Protein AF-A0A8T4VM11-F1 (afdb_monomer_lite)

Structure (mmCIF, N/CA/C/O backbone):
data_AF-A0A8T4VM11-F1
#
_entry.id   AF-A0A8T4VM11-F1
#
loop_
_atom_site.group_PDB
_atom_site.id
_atom_site.type_symbol
_atom_site.label_atom_id
_atom_site.label_alt_id
_atom_site.label_comp_id
_atom_site.label_asym_id
_atom_site.label_entity_id
_atom_site.label_seq_id
_atom_site.pdbx_PDB_ins_code
_atom_site.Cartn_x
_atom_site.Cartn_y
_atom_site.Cartn_z
_atom_site.occupancy
_atom_site.B_iso_or_equiv
_atom_site.auth_seq_id
_atom_site.auth_comp_id
_atom_site.auth_asym_id
_atom_site.auth_atom_id
_atom_site.pdbx_PDB_model_num
ATOM 1 N N . MET A 1 1 ? -23.088 -9.041 -19.560 1.00 47.59 1 MET A N 1
ATOM 2 C CA . MET A 1 1 ? -22.965 -8.193 -18.353 1.00 47.59 1 MET A CA 1
ATOM 3 C C . MET A 1 1 ? -21.617 -7.483 -18.425 1.00 47.59 1 MET A C 1
ATOM 5 O O . MET A 1 1 ? -20.595 -8.143 -18.302 1.00 47.59 1 MET A O 1
ATOM 9 N N . VAL A 1 2 ? -21.579 -6.188 -18.754 1.00 49.75 2 VAL A N 1
ATOM 10 C CA . VAL A 1 2 ? -20.308 -5.445 -18.836 1.00 49.75 2 VAL A CA 1
ATOM 11 C C . VAL A 1 2 ? -19.877 -5.114 -17.410 1.00 49.75 2 VAL A C 1
ATOM 13 O O . VAL A 1 2 ? -20.492 -4.276 -16.752 1.00 49.75 2 VAL A O 1
ATOM 16 N N . ILE A 1 3 ? -18.860 -5.810 -16.905 1.00 57.31 3 ILE A N 1
ATOM 17 C CA . ILE A 1 3 ? -18.290 -5.550 -15.582 1.00 57.31 3 ILE A CA 1
ATOM 18 C C . ILE A 1 3 ? -17.554 -4.211 -15.682 1.00 57.31 3 ILE A C 1
ATOM 20 O O . ILE A 1 3 ? -16.433 -4.147 -16.184 1.00 57.31 3 ILE A O 1
ATOM 24 N N . LYS A 1 4 ? -18.194 -3.112 -15.265 1.00 61.34 4 LYS A N 1
ATOM 25 C CA . LYS A 1 4 ? -17.508 -1.818 -15.174 1.00 61.34 4 LYS A CA 1
ATOM 26 C C . LYS A 1 4 ? -16.362 -1.971 -14.166 1.00 61.34 4 LYS A C 1
ATOM 28 O O . LYS A 1 4 ? -16.631 -2.397 -13.039 1.00 61.34 4 LYS A O 1
ATOM 33 N N . PRO A 1 5 ? -15.106 -1.648 -14.522 1.00 63.31 5 PRO A N 1
ATOM 34 C CA . PRO A 1 5 ? -14.013 -1.711 -13.566 1.00 63.31 5 PRO A CA 1
ATOM 35 C C . PRO A 1 5 ? -14.342 -0.767 -12.408 1.00 63.31 5 PRO A C 1
ATOM 37 O O . PRO A 1 5 ? -14.485 0.442 -12.593 1.00 63.31 5 PRO A O 1
ATOM 40 N N . LYS A 1 6 ? -14.533 -1.330 -11.210 1.00 74.31 6 LYS A N 1
ATOM 41 C CA . LYS A 1 6 ? -14.783 -0.543 -10.003 1.00 74.31 6 LYS A CA 1
ATOM 42 C C . LYS A 1 6 ? -13.537 0.309 -9.776 1.00 74.31 6 LYS A C 1
ATOM 44 O O . LYS A 1 6 ? -12.448 -0.238 -9.604 1.00 74.31 6 LYS A O 1
ATOM 49 N N . LYS A 1 7 ? -13.681 1.636 -9.849 1.00 81.56 7 LYS A N 1
ATOM 50 C CA . LYS A 1 7 ? -12.565 2.560 -9.630 1.00 81.56 7 LYS A CA 1
ATOM 51 C C . LYS A 1 7 ? -11.997 2.283 -8.241 1.00 81.56 7 LYS A C 1
ATOM 53 O O . LYS A 1 7 ? -12.725 2.348 -7.253 1.00 81.56 7 LYS A O 1
ATOM 58 N N . LEU A 1 8 ? -10.721 1.915 -8.189 1.00 85.75 8 LEU A N 1
ATOM 59 C CA . LEU A 1 8 ? -10.045 1.667 -6.925 1.00 85.75 8 LEU A CA 1
ATOM 60 C C . LEU A 1 8 ? -9.911 2.993 -6.155 1.00 85.75 8 LEU A C 1
ATOM 62 O O . LEU A 1 8 ? -9.662 4.032 -6.779 1.00 85.75 8 LEU A O 1
ATOM 66 N N . PRO A 1 9 ? -10.088 2.987 -4.823 1.00 90.12 9 PRO A N 1
ATOM 67 C CA . PRO A 1 9 ? -9.899 4.181 -4.016 1.00 90.12 9 PRO A CA 1
ATOM 68 C C . PRO A 1 9 ? -8.441 4.636 -4.061 1.00 90.12 9 PRO A C 1
ATOM 70 O O . PRO A 1 9 ? -7.517 3.825 -4.156 1.00 90.12 9 PRO A O 1
ATOM 73 N N . VAL A 1 10 ? -8.249 5.951 -3.991 1.00 91.69 10 VAL A N 1
ATOM 74 C CA . VAL A 1 10 ? -6.931 6.586 -4.005 1.00 91.69 10 VAL A CA 1
ATOM 75 C C . VAL A 1 10 ? -6.732 7.331 -2.693 1.00 91.69 10 VAL A C 1
ATOM 77 O O . VAL A 1 10 ? -7.583 8.119 -2.293 1.00 91.69 10 VAL A O 1
ATOM 80 N N . PHE A 1 11 ? -5.600 7.103 -2.033 1.00 93.25 11 PHE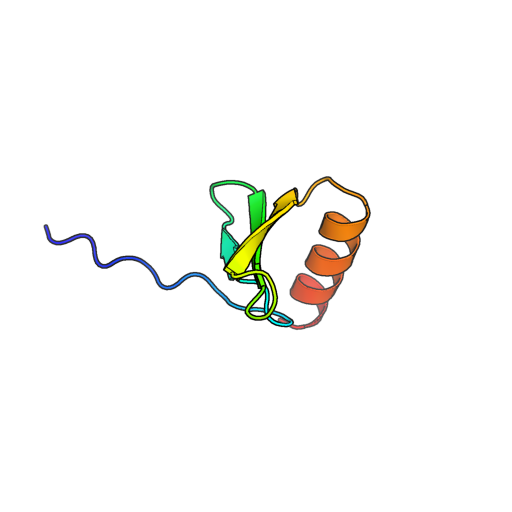 A N 1
ATOM 81 C CA . PHE A 1 11 ? -5.239 7.738 -0.771 1.00 93.25 11 PHE A CA 1
ATOM 82 C C . PHE A 1 11 ? -3.748 8.061 -0.746 1.00 93.25 11 PHE A C 1
ATOM 84 O O . PHE A 1 11 ? -2.917 7.199 -1.019 1.00 93.25 11 PHE A O 1
ATOM 91 N N . MET A 1 12 ? -3.390 9.309 -0.430 1.00 89.31 12 MET A N 1
ATOM 92 C CA . MET A 1 12 ? -1.992 9.778 -0.390 1.00 89.31 12 MET A CA 1
ATOM 93 C C . MET A 1 12 ? -1.187 9.480 -1.677 1.00 89.31 12 MET A C 1
ATOM 95 O O . MET A 1 12 ? 0.021 9.234 -1.635 1.00 89.31 12 MET A O 1
ATOM 99 N N . GLY A 1 13 ? -1.859 9.469 -2.832 1.00 88.94 13 GLY A N 1
ATOM 100 C CA . GLY A 1 13 ? -1.252 9.121 -4.121 1.00 88.94 13 GLY A CA 1
ATOM 101 C C . GLY A 1 13 ? -1.017 7.620 -4.337 1.00 88.94 13 GLY A C 1
ATOM 102 O O . GLY A 1 13 ? -0.370 7.250 -5.313 1.00 88.94 13 GLY A O 1
ATOM 103 N N . TYR A 1 14 ? -1.532 6.761 -3.455 1.00 93.75 14 TYR A N 1
ATOM 104 C CA . TYR A 1 14 ? -1.596 5.314 -3.639 1.00 93.75 14 TYR A CA 1
ATOM 105 C C . TYR A 1 14 ? -2.997 4.905 -4.068 1.00 93.75 14 TYR A C 1
ATOM 107 O O . TYR A 1 14 ? -3.982 5.358 -3.499 1.00 93.75 14 TYR A O 1
ATOM 115 N N . THR A 1 15 ? -3.086 3.997 -5.025 1.00 94.56 15 THR A N 1
ATOM 116 C CA . THR A 1 15 ? -4.309 3.254 -5.322 1.00 94.56 15 THR A CA 1
ATOM 117 C C . THR A 1 15 ? -4.381 2.049 -4.390 1.00 94.56 15 THR A C 1
ATOM 119 O O . THR A 1 15 ? -3.390 1.333 -4.245 1.00 94.56 15 THR A O 1
ATOM 122 N N . LEU A 1 16 ? -5.524 1.829 -3.748 1.00 94.00 16 LEU A N 1
ATOM 123 C CA . LEU A 1 16 ? -5.739 0.729 -2.811 1.00 94.00 16 LEU A CA 1
ATOM 124 C C . LEU A 1 16 ? -6.410 -0.432 -3.545 1.00 94.00 16 LEU A C 1
ATOM 126 O O . LEU A 1 16 ? -7.583 -0.333 -3.910 1.00 94.00 16 LEU A O 1
ATOM 130 N N . ASP A 1 17 ? -5.694 -1.541 -3.738 1.00 92.50 17 ASP A N 1
ATOM 131 C CA . ASP A 1 17 ? -6.292 -2.786 -4.224 1.00 92.50 17 ASP A CA 1
ATOM 132 C C . ASP A 1 17 ? -6.532 -3.740 -3.049 1.00 92.50 17 ASP A C 1
ATOM 134 O O . ASP A 1 17 ? -5.670 -4.527 -2.659 1.00 92.50 17 ASP A O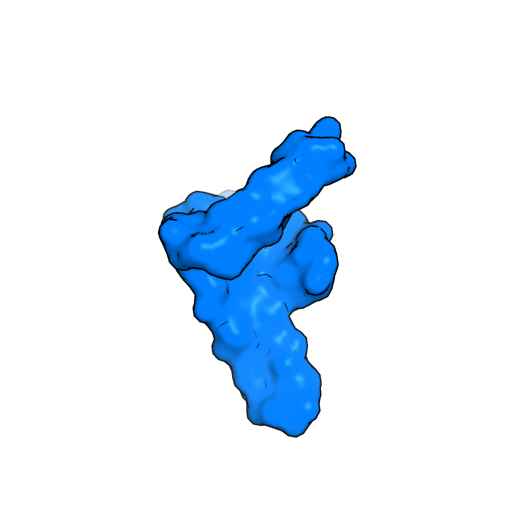 1
ATOM 138 N N . PHE A 1 18 ? -7.733 -3.668 -2.473 1.00 90.38 18 PHE A N 1
ATOM 139 C CA . PHE A 1 18 ? -8.136 -4.522 -1.352 1.00 90.38 18 PHE A CA 1
ATOM 140 C C . PHE A 1 18 ? -8.187 -6.013 -1.703 1.00 90.38 18 PHE A C 1
ATOM 142 O O . PHE A 1 18 ? -8.096 -6.839 -0.798 1.00 90.38 18 PHE A O 1
ATOM 149 N N . ARG A 1 19 ? -8.312 -6.375 -2.989 1.00 91.38 19 ARG A N 1
ATOM 150 C CA . ARG A 1 19 ? -8.338 -7.787 -3.411 1.00 91.38 19 ARG A CA 1
ATOM 151 C C . ARG A 1 19 ? -6.959 -8.414 -3.276 1.00 91.38 19 ARG A C 1
ATOM 153 O O . ARG A 1 19 ? -6.845 -9.561 -2.867 1.00 91.38 19 ARG A O 1
ATOM 160 N N . LEU A 1 20 ? -5.931 -7.639 -3.615 1.00 92.94 20 LEU A N 1
ATOM 161 C CA . LEU A 1 20 ? -4.535 -8.067 -3.565 1.00 92.94 20 LEU A CA 1
ATOM 162 C C . LEU A 1 20 ? -3.844 -7.667 -2.258 1.00 92.94 20 LEU A C 1
ATOM 164 O O . LEU A 1 20 ? -2.750 -8.141 -1.984 1.00 92.94 20 LEU A O 1
ATOM 168 N N . LYS A 1 21 ? -4.503 -6.846 -1.430 1.00 95.56 21 LYS A N 1
ATOM 169 C CA . LYS A 1 21 ? -3.957 -6.265 -0.196 1.00 95.56 21 LYS A CA 1
ATOM 170 C C . LYS A 1 21 ? -2.682 -5.458 -0.466 1.00 95.56 21 LYS A C 1
ATOM 172 O O . LYS A 1 21 ? -1.684 -5.575 0.245 1.00 95.56 21 LYS A O 1
ATOM 177 N N . GLU A 1 22 ? -2.728 -4.617 -1.498 1.00 96.75 22 GLU A N 1
ATOM 178 C CA . GLU A 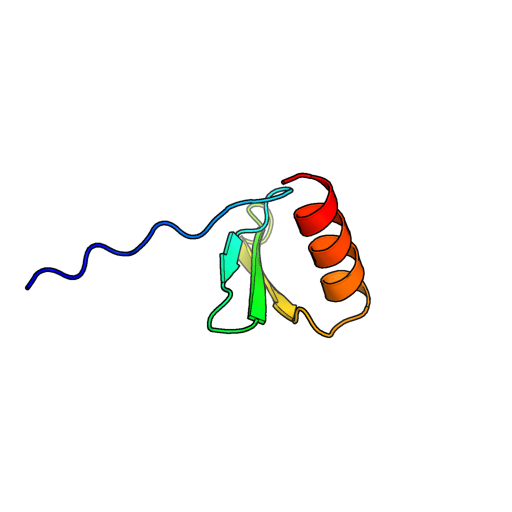1 22 ? -1.583 -3.822 -1.947 1.00 96.75 22 GLU A CA 1
ATOM 179 C C . GLU A 1 22 ? -1.935 -2.350 -2.155 1.00 96.75 22 GLU A C 1
ATOM 181 O O . GLU A 1 22 ? -2.987 -1.997 -2.697 1.00 96.75 22 GLU A O 1
ATOM 186 N N . PHE A 1 23 ? -0.998 -1.479 -1.789 1.00 95.88 23 PHE A N 1
ATOM 187 C CA . PHE A 1 23 ? -0.957 -0.105 -2.266 1.00 95.88 23 PHE A CA 1
ATOM 188 C C . PHE A 1 23 ? -0.138 -0.049 -3.550 1.00 95.88 23 PHE A C 1
ATOM 190 O O . PHE A 1 23 ? 0.980 -0.564 -3.597 1.00 95.88 23 PHE A O 1
ATOM 197 N N . ARG A 1 24 ? -0.671 0.623 -4.569 1.00 94.88 24 ARG A N 1
ATOM 198 C CA . ARG A 1 24 ? -0.024 0.803 -5.873 1.00 94.88 24 ARG A CA 1
ATOM 199 C C . ARG A 1 24 ? 0.215 2.274 -6.127 1.00 94.88 24 ARG A C 1
ATOM 201 O O . ARG A 1 24 ? -0.735 3.056 -6.127 1.00 94.88 24 ARG A O 1
ATOM 208 N N . LYS A 1 25 ? 1.462 2.663 -6.362 1.00 93.19 25 LYS A N 1
ATOM 209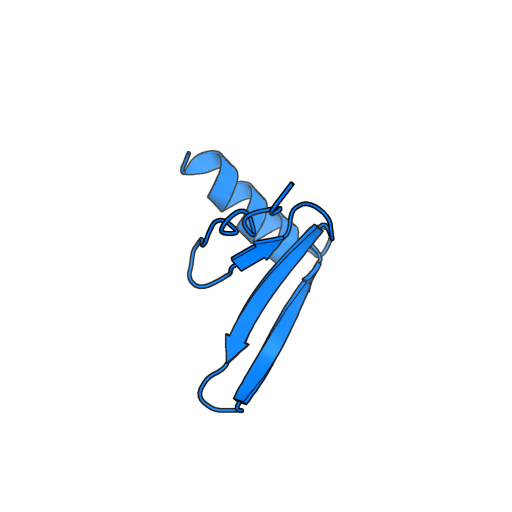 C CA . LYS A 1 25 ? 1.806 4.045 -6.703 1.00 93.19 25 LYS A CA 1
ATOM 210 C C . LYS A 1 25 ? 2.603 4.085 -7.985 1.00 93.19 25 LYS A C 1
ATOM 212 O O . LYS A 1 25 ? 3.627 3.424 -8.105 1.00 93.19 25 LYS A O 1
ATOM 217 N N . PHE A 1 26 ? 2.136 4.884 -8.934 1.00 89.31 26 PHE A N 1
ATOM 218 C CA . PHE A 1 26 ? 2.894 5.140 -10.145 1.00 89.31 26 PHE A CA 1
ATOM 219 C C . PHE A 1 26 ? 3.974 6.185 -9.861 1.00 89.31 26 PHE A C 1
ATOM 221 O O . PHE A 1 26 ? 3.688 7.286 -9.382 1.00 89.31 26 PHE A O 1
ATOM 228 N N . ASN A 1 27 ? 5.219 5.831 -10.144 1.00 87.12 27 ASN A N 1
ATOM 229 C CA . ASN A 1 27 ? 6.365 6.710 -10.055 1.00 87.12 27 ASN A CA 1
ATOM 230 C C . ASN A 1 27 ? 6.649 7.296 -11.443 1.00 87.12 27 ASN A C 1
ATOM 232 O O . ASN A 1 27 ? 7.251 6.650 -12.297 1.00 87.12 27 ASN A O 1
ATOM 236 N N . LEU A 1 28 ? 6.216 8.539 -11.665 1.00 85.44 28 LEU A N 1
ATOM 237 C CA . LEU A 1 28 ? 6.375 9.242 -12.945 1.00 85.44 28 LEU A CA 1
ATOM 238 C C . LEU A 1 28 ? 7.842 9.415 -13.356 1.00 85.44 28 LEU A C 1
ATOM 240 O O . LEU A 1 28 ? 8.152 9.326 -14.541 1.00 85.44 28 LEU A O 1
ATOM 244 N N . LYS A 1 29 ? 8.741 9.638 -12.386 1.00 88.00 29 LYS A N 1
ATOM 245 C CA . LYS A 1 29 ? 10.162 9.905 -12.648 1.00 88.00 29 LYS A CA 1
ATOM 246 C C . LYS A 1 29 ? 10.858 8.686 -13.246 1.00 88.00 29 LYS A C 1
ATOM 248 O O . LYS A 1 29 ? 11.622 8.824 -14.193 1.00 88.00 29 LYS A O 1
ATOM 253 N N . TYR A 1 30 ? 10.577 7.508 -12.698 1.00 90.56 30 TYR A N 1
ATOM 254 C CA . TYR A 1 30 ? 11.196 6.255 -13.137 1.00 90.56 30 TYR A CA 1
ATOM 255 C C . TYR A 1 30 ? 10.293 5.432 -14.064 1.00 90.56 30 TYR A C 1
ATOM 257 O O . TYR A 1 30 ? 10.706 4.378 -14.532 1.00 90.56 30 TYR A O 1
ATOM 265 N N . ARG A 1 31 ? 9.073 5.912 -14.350 1.00 91.12 31 ARG A N 1
ATOM 266 C CA . ARG A 1 31 ? 8.030 5.200 -15.111 1.00 91.12 31 ARG A CA 1
ATOM 267 C C . ARG A 1 31 ? 7.758 3.786 -14.576 1.00 91.12 31 ARG A C 1
ATOM 269 O O . ARG A 1 31 ? 7.487 2.869 -15.345 1.00 91.12 31 ARG A O 1
ATOM 276 N N . THR A 1 32 ? 7.815 3.611 -13.258 1.00 93.44 32 THR A N 1
ATOM 277 C CA . THR A 1 32 ? 7.609 2.319 -12.584 1.00 93.44 32 THR A CA 1
ATOM 278 C C . THR A 1 32 ? 6.383 2.341 -11.678 1.00 93.44 32 THR A C 1
ATOM 280 O O . THR A 1 32 ? 5.890 3.402 -11.296 1.00 93.44 32 THR A O 1
ATOM 283 N N . ILE A 1 33 ? 5.867 1.161 -11.328 1.00 91.75 33 ILE A N 1
ATOM 284 C CA . ILE A 1 33 ? 4.827 1.013 -10.305 1.00 91.75 33 ILE A CA 1
ATOM 285 C C . ILE A 1 33 ? 5.479 0.452 -9.047 1.00 91.75 33 ILE A C 1
ATOM 287 O O . ILE A 1 33 ? 6.111 -0.600 -9.080 1.00 91.75 33 ILE A O 1
ATOM 291 N N . GLU A 1 34 ? 5.304 1.157 -7.937 1.00 92.31 34 GLU A N 1
ATOM 292 C CA . GLU A 1 34 ? 5.664 0.680 -6.609 1.00 92.31 34 GLU A CA 1
ATOM 293 C C . GLU A 1 34 ? 4.473 -0.054 -5.992 1.00 92.31 34 GLU A C 1
ATOM 295 O O . GLU A 1 34 ? 3.362 0.486 -5.927 1.00 92.31 34 GLU A O 1
ATOM 300 N N . PHE A 1 35 ? 4.728 -1.268 -5.510 1.00 95.06 35 PHE A N 1
ATOM 301 C CA . PHE A 1 35 ? 3.763 -2.103 -4.803 1.00 95.06 35 PHE A CA 1
ATOM 302 C C . PHE A 1 35 ? 4.168 -2.194 -3.333 1.00 95.06 35 PHE A C 1
ATOM 304 O O . PHE A 1 35 ? 5.313 -2.512 -3.013 1.00 95.06 35 PHE A O 1
ATOM 311 N N . ILE A 1 36 ? 3.240 -1.896 -2.427 1.00 95.62 36 ILE A N 1
ATOM 312 C CA . ILE A 1 36 ? 3.459 -2.012 -0.983 1.00 95.62 36 ILE A CA 1
ATOM 313 C C . ILE A 1 36 ? 2.380 -2.928 -0.425 1.00 95.62 36 ILE A C 1
ATOM 315 O O . ILE A 1 36 ? 1.206 -2.562 -0.396 1.00 95.62 36 ILE A O 1
ATOM 319 N N . ASN A 1 37 ? 2.785 -4.101 0.055 1.00 96.94 37 ASN A N 1
ATOM 320 C CA . ASN A 1 37 ? 1.886 -5.027 0.734 1.00 96.94 37 ASN A CA 1
ATOM 321 C C . ASN A 1 37 ? 1.324 -4.369 2.008 1.00 96.94 37 ASN A C 1
ATOM 323 O O . ASN A 1 37 ? 2.072 -3.754 2.778 1.00 96.94 37 ASN A O 1
ATOM 327 N N . PHE A 1 38 ? 0.019 -4.495 2.240 1.00 96.56 38 PHE A N 1
ATOM 328 C CA . PHE A 1 38 ? -0.670 -3.984 3.427 1.00 96.56 38 PHE A CA 1
ATOM 329 C C . PHE A 1 38 ? -0.069 -4.499 4.735 1.00 96.56 38 PHE A C 1
ATOM 331 O O . PHE A 1 38 ? -0.100 -3.785 5.733 1.00 96.56 38 PHE A O 1
ATOM 338 N N . GLU A 1 39 ? 0.498 -5.703 4.735 1.00 96.00 39 GLU A N 1
ATOM 339 C CA . GLU A 1 39 ? 1.055 -6.338 5.931 1.00 96.00 39 GLU A CA 1
ATOM 340 C C . GLU A 1 39 ? 2.478 -5.876 6.262 1.00 96.00 39 GLU A C 1
ATOM 342 O O . GLU A 1 39 ? 2.934 -6.051 7.399 1.00 96.00 39 GLU A O 1
ATOM 347 N N . SER A 1 40 ? 3.156 -5.225 5.311 1.00 96.94 40 SER A N 1
ATOM 348 C CA . SER A 1 40 ? 4.435 -4.565 5.574 1.00 96.94 40 SER A CA 1
ATOM 349 C C . SER A 1 40 ? 4.264 -3.453 6.611 1.00 96.94 40 SER A C 1
ATOM 351 O O . SER A 1 40 ? 3.192 -2.859 6.736 1.00 96.94 40 SER A O 1
ATOM 353 N N . GLU 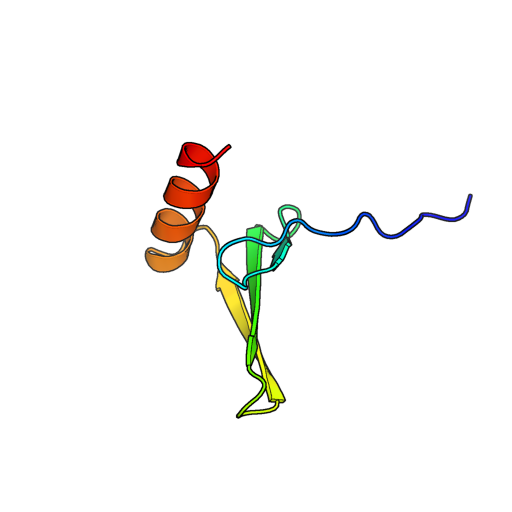A 1 41 ? 5.324 -3.113 7.341 1.00 96.69 41 GLU A N 1
ATOM 354 C CA . GLU A 1 41 ? 5.271 -2.044 8.347 1.00 96.69 41 GLU A CA 1
ATOM 355 C C . GLU A 1 41 ? 4.801 -0.708 7.742 1.00 96.69 41 GLU A C 1
ATOM 357 O O . GLU A 1 41 ? 3.930 -0.022 8.287 1.00 96.69 41 GLU A O 1
ATOM 362 N N . LYS A 1 42 ? 5.306 -0.379 6.546 1.00 94.12 42 LYS A N 1
ATOM 363 C CA . LYS A 1 42 ? 4.867 0.785 5.766 1.00 94.12 42 LYS A CA 1
ATOM 364 C C . LYS A 1 42 ?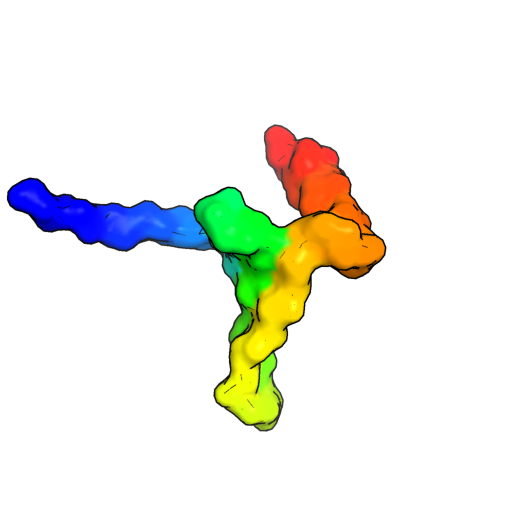 3.387 0.678 5.385 1.00 94.12 42 LYS A C 1
ATOM 366 O O . LYS A 1 42 ? 2.649 1.646 5.567 1.00 94.12 42 LYS A O 1
ATOM 371 N N . GLY A 1 43 ? 2.951 -0.485 4.899 1.00 95.00 43 GLY A N 1
ATOM 372 C CA . GLY A 1 43 ? 1.560 -0.755 4.537 1.00 95.00 43 GLY A CA 1
ATOM 373 C C . GLY A 1 43 ? 0.606 -0.568 5.714 1.00 95.00 43 GLY A C 1
ATOM 374 O O . GLY A 1 43 ? -0.342 0.208 5.607 1.00 95.00 43 GLY A O 1
ATOM 375 N N . LYS A 1 44 ? 0.912 -1.164 6.871 1.00 96.50 44 LYS A N 1
ATOM 376 C CA . LYS A 1 44 ? 0.119 -1.037 8.106 1.00 96.50 44 LYS A CA 1
ATOM 377 C C . LYS A 1 44 ? -0.035 0.420 8.539 1.00 96.50 44 LYS A C 1
ATOM 379 O O . LYS A 1 44 ? -1.132 0.846 8.898 1.00 96.50 44 LYS A O 1
ATOM 384 N N . ARG A 1 45 ? 1.041 1.214 8.464 1.00 95.50 45 ARG A N 1
ATOM 385 C CA . ARG A 1 45 ? 1.008 2.651 8.800 1.00 95.50 45 ARG A CA 1
ATOM 386 C C . ARG A 1 45 ? 0.115 3.449 7.849 1.00 95.50 45 ARG A C 1
ATOM 388 O O . ARG A 1 45 ? -0.625 4.313 8.314 1.00 95.50 45 ARG A O 1
ATOM 395 N N . ILE A 1 46 ? 0.175 3.180 6.543 1.00 93.75 46 ILE A N 1
ATOM 396 C CA . ILE A 1 46 ? -0.681 3.850 5.547 1.00 93.75 46 ILE A CA 1
ATOM 397 C C . ILE A 1 46 ? -2.141 3.425 5.734 1.00 93.75 46 ILE A C 1
ATOM 399 O O . ILE A 1 46 ? -3.026 4.277 5.752 1.00 93.75 46 ILE A O 1
ATOM 403 N N . LEU A 1 47 ? -2.390 2.131 5.940 1.00 94.06 47 LEU A N 1
ATOM 404 C CA . LEU A 1 47 ? -3.730 1.579 6.107 1.00 94.06 47 LEU A CA 1
ATOM 405 C C . LEU A 1 47 ? -4.413 2.108 7.376 1.00 94.06 47 LEU A C 1
ATOM 407 O O . LEU A 1 47 ? -5.572 2.507 7.329 1.00 94.06 47 LEU A O 1
ATOM 411 N N . LYS A 1 48 ? -3.677 2.212 8.491 1.00 95.12 48 LYS A N 1
ATOM 412 C CA . LYS A 1 48 ? -4.174 2.845 9.722 1.00 95.12 48 LYS A CA 1
ATOM 413 C C . LYS A 1 48 ? -4.575 4.305 9.493 1.00 95.12 48 LYS A C 1
ATOM 415 O O . LYS A 1 48 ? -5.612 4.736 9.981 1.00 95.12 48 LYS A O 1
ATOM 420 N N . LYS A 1 49 ? -3.778 5.067 8.733 1.00 94.69 49 LYS A N 1
ATOM 421 C CA . LYS A 1 49 ? -4.130 6.450 8.369 1.00 94.69 49 LYS A CA 1
ATOM 422 C C . LYS A 1 49 ? -5.389 6.503 7.506 1.00 94.69 49 LYS A C 1
ATOM 424 O O . LYS A 1 49 ? -6.239 7.340 7.764 1.00 94.69 49 LYS A O 1
ATOM 429 N N . TYR A 1 50 ? -5.515 5.603 6.531 1.00 93.12 50 TYR A N 1
ATOM 430 C CA . TYR A 1 50 ? -6.694 5.520 5.670 1.00 93.12 50 TYR A CA 1
ATOM 431 C C . TYR A 1 50 ? -7.983 5.279 6.470 1.00 93.12 50 TYR A C 1
ATOM 433 O O . TYR A 1 50 ? -8.971 5.971 6.237 1.00 93.12 50 TYR A O 1
ATOM 441 N N . TYR A 1 51 ? -7.953 4.353 7.437 1.00 91.50 51 TYR A N 1
ATOM 442 C CA . TYR A 1 51 ? -9.100 4.068 8.308 1.00 91.50 51 TYR A CA 1
ATOM 443 C C . TYR A 1 51 ? -9.425 5.192 9.295 1.00 91.50 51 TYR A C 1
ATOM 445 O O . TYR A 1 51 ? -10.576 5.340 9.659 1.00 91.50 51 TYR A O 1
ATOM 453 N N . ASN A 1 52 ? -8.442 5.989 9.720 1.00 91.81 52 ASN A N 1
ATOM 454 C CA . ASN A 1 52 ? -8.688 7.137 10.598 1.00 91.81 52 ASN A CA 1
ATOM 455 C C . ASN A 1 52 ? -9.173 8.392 9.843 1.00 91.81 52 ASN A C 1
ATOM 457 O O . ASN A 1 52 ? -9.478 9.396 10.479 1.00 91.81 52 ASN A O 1
ATOM 461 N N . SER A 1 53 ? -9.141 8.390 8.506 1.00 82.25 53 SER A N 1
ATOM 462 C CA . SER A 1 53 ? -9.539 9.528 7.659 1.00 82.25 53 SER A CA 1
ATOM 463 C C . SER A 1 53 ? -10.877 9.328 6.936 1.00 82.25 53 SER A C 1
ATOM 465 O O . SER A 1 53 ? -11.292 10.237 6.222 1.00 82.25 53 SER A O 1
ATOM 467 N N . ASN A 1 54 ? -11.522 8.167 7.089 1.00 59.69 54 ASN A N 1
ATOM 468 C CA . ASN A 1 54 ? -12.878 7.867 6.610 1.00 59.69 54 ASN A CA 1
ATOM 469 C C . ASN A 1 54 ? -13.766 7.514 7.799 1.00 59.69 54 ASN A C 1
ATOM 471 O O . ASN A 1 54 ? -14.985 7.747 7.685 1.00 59.69 54 ASN A O 1
#

Foldseek 3Di:
DPPDPDQFDADPQWGQDPVQQWTWHQDPVVRDIDIDHCPPPVNVVRVVVVVVVD

pLDDT: mean 88.15, std 12.11, range [47.59, 96.94]

Sequence (54 aa):
MVIKPKKLPVFMGYTLDFRLKEFRKFNLKYRTIEFINFESEKGKRILKKYYNSN

Secondary structure (DSSP, 8-state):
-----PPPPEETTEEEETTTTEEEEEETTTTEEEEEETTSHHHHHHHHHHHH--

Radius of gyration: 12.34 Å; chains: 1; bounding box: 34×18×29 Å